Protein AF-F2J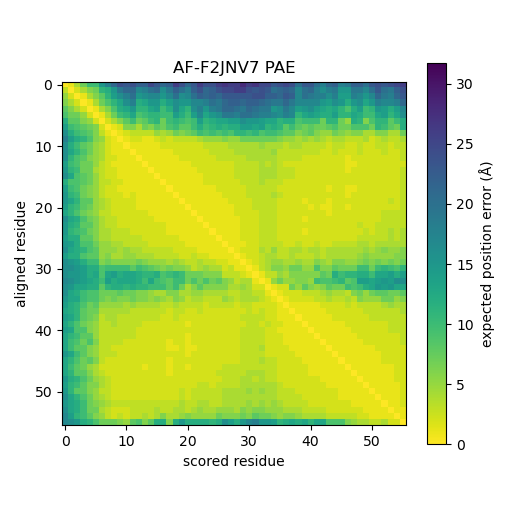NV7-F1 (afdb_monomer)

Nearest PDB structures (foldseek):
  2yxh-assembly1_B  TM=8.919E-01  e=2.203E+00  Thermotoga maritima MSB8
  6zw4-assembly1_H  TM=8.756E-01  e=8.592E+00  Nostoc punctiforme
  6zw4-assembly1_T  TM=8.756E-01  e=8.592E+00  Nostoc punctiforme
  6zw4-assembly1_GA  TM=8.756E-01  e=8.592E+00  Nostoc punctiforme

Secondary structure (DSSP, 8-state):
--------S-HHHHHHHHHHHHHHHHHHHHHT-HHHHHHHHHHHHHHHHHHHHHH-

Sequence (56 aa):
MGMKANVGGTKEQVERKIRILKSLIAADKNKGDSRSLEHHSKALNEHEKYLKEVWG

Foldseek 3Di:
DDDDPPLDDDLVVLVVLLVVLVVQLVVCVVVVVVVSNVVSVVSNVVSVVVSVVPPD

Structure (mmCIF, N/CA/C/O backbone):
data_AF-F2JNV7-F1
#
_entry.id   AF-F2JNV7-F1
#
loop_
_atom_site.group_PDB
_atom_site.id
_atom_site.type_symbol
_atom_site.label_atom_id
_atom_site.label_alt_id
_atom_site.label_comp_id
_atom_site.label_asym_id
_atom_site.label_entity_id
_atom_site.label_seq_id
_atom_site.pdbx_PDB_ins_code
_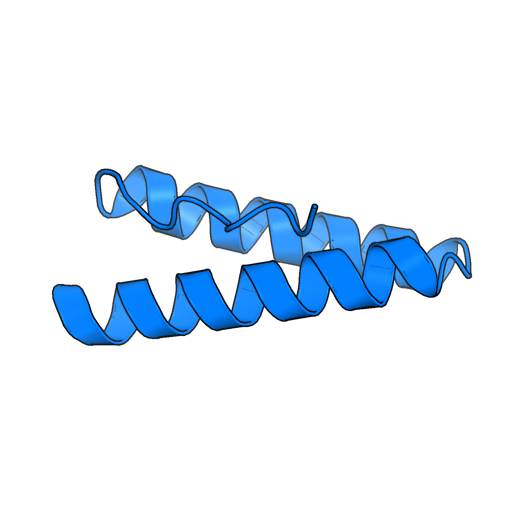atom_site.Cartn_x
_atom_site.Cartn_y
_atom_site.Cartn_z
_atom_site.occupancy
_atom_site.B_iso_or_equiv
_atom_site.auth_seq_id
_atom_site.auth_comp_id
_atom_site.auth_asym_id
_atom_site.auth_atom_id
_atom_site.pdbx_PDB_model_num
ATOM 1 N N . MET A 1 1 ? 3.036 19.914 -8.366 1.00 36.53 1 MET A N 1
ATOM 2 C CA . MET A 1 1 ? 1.899 19.680 -7.448 1.00 36.53 1 MET A CA 1
ATOM 3 C C . MET A 1 1 ? 1.879 18.200 -7.103 1.00 36.53 1 MET A C 1
ATOM 5 O O . MET A 1 1 ? 1.655 17.393 -7.993 1.00 36.53 1 MET A O 1
ATOM 9 N N . GLY A 1 2 ? 2.240 17.831 -5.870 1.00 45.09 2 GLY A N 1
ATOM 10 C CA . GLY A 1 2 ? 2.238 16.430 -5.440 1.00 45.09 2 GLY A CA 1
ATOM 11 C C . GLY A 1 2 ? 0.803 15.941 -5.278 1.00 45.09 2 GLY A C 1
ATOM 12 O O . GLY A 1 2 ? 0.031 16.566 -4.553 1.00 45.09 2 GLY A O 1
ATOM 13 N N . MET A 1 3 ? 0.436 14.865 -5.972 1.00 41.81 3 MET A N 1
ATOM 14 C CA . M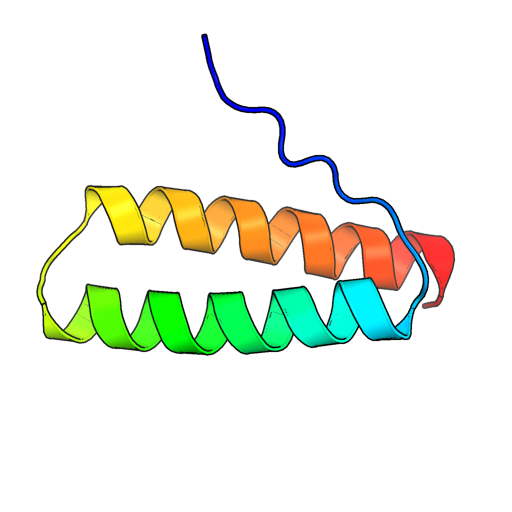ET A 1 3 ? -0.846 14.195 -5.763 1.00 41.81 3 MET A CA 1
ATOM 15 C C . MET A 1 3 ? -0.914 13.740 -4.299 1.00 41.81 3 MET A C 1
ATOM 17 O O . MET A 1 3 ? -0.153 12.873 -3.880 1.00 41.81 3 MET A O 1
ATOM 21 N N . LYS A 1 4 ? -1.796 14.355 -3.505 1.00 49.50 4 LYS A N 1
ATOM 22 C CA . LYS A 1 4 ? -2.201 13.806 -2.208 1.00 49.50 4 LYS A CA 1
ATOM 23 C C . LYS A 1 4 ? -3.021 12.558 -2.512 1.00 49.50 4 LYS A C 1
ATOM 25 O O . LYS A 1 4 ? -4.055 12.661 -3.174 1.00 49.50 4 LYS A O 1
ATOM 30 N N . ALA A 1 5 ? -2.569 11.390 -2.068 1.00 56.59 5 ALA A N 1
ATOM 31 C CA . ALA A 1 5 ? -3.413 10.210 -2.097 1.00 56.59 5 ALA A CA 1
ATOM 32 C C . ALA A 1 5 ? -4.628 10.507 -1.204 1.00 56.59 5 ALA A C 1
ATOM 34 O O . ALA A 1 5 ? -4.485 10.692 0.000 1.00 56.59 5 ALA A O 1
ATOM 35 N N . ASN A 1 6 ? -5.825 10.614 -1.786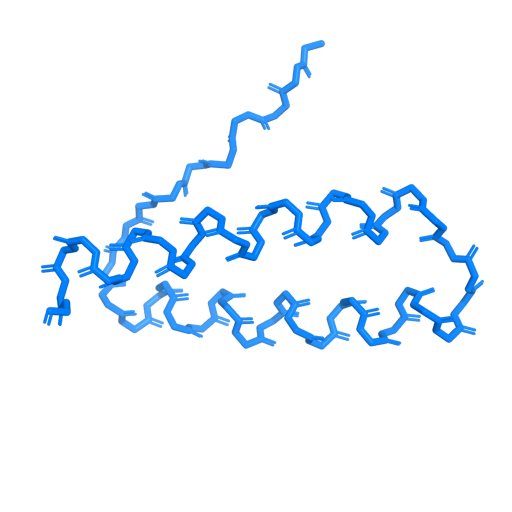 1.00 62.19 6 ASN A N 1
ATOM 36 C CA . ASN A 1 6 ? -7.058 10.637 -1.002 1.00 62.19 6 ASN A CA 1
ATOM 37 C C . ASN A 1 6 ? -7.250 9.236 -0.412 1.00 62.19 6 ASN A C 1
ATOM 39 O O . ASN A 1 6 ? -7.857 8.350 -1.028 1.00 62.19 6 ASN A O 1
ATOM 43 N N . VAL A 1 7 ? -6.659 9.029 0.763 1.00 66.94 7 VAL A N 1
ATOM 44 C CA . VAL A 1 7 ? -6.806 7.823 1.571 1.00 66.94 7 VAL A CA 1
ATOM 45 C C . VAL A 1 7 ? -8.132 7.936 2.320 1.00 66.94 7 VAL A C 1
ATOM 47 O O . VAL A 1 7 ? -8.200 8.389 3.453 1.00 66.94 7 VAL A O 1
ATOM 50 N N . GLY A 1 8 ? -9.219 7.638 1.617 1.00 71.50 8 GLY A N 1
ATOM 51 C CA . GLY A 1 8 ? -10.575 7.676 2.152 1.00 71.50 8 GLY A CA 1
ATOM 52 C C . GLY A 1 8 ? -11.469 6.677 1.425 1.00 71.50 8 GLY A C 1
ATOM 53 O O . GLY A 1 8 ? -11.178 6.285 0.288 1.00 71.50 8 GLY A O 1
ATOM 54 N N . GLY A 1 9 ? -12.534 6.243 2.097 1.00 84.06 9 GLY A N 1
ATOM 55 C CA . GLY A 1 9 ? -13.482 5.242 1.607 1.00 84.06 9 GLY A CA 1
ATOM 56 C C . GLY A 1 9 ? -13.874 4.237 2.689 1.00 84.06 9 GLY A C 1
ATOM 57 O O . GLY A 1 9 ? -13.482 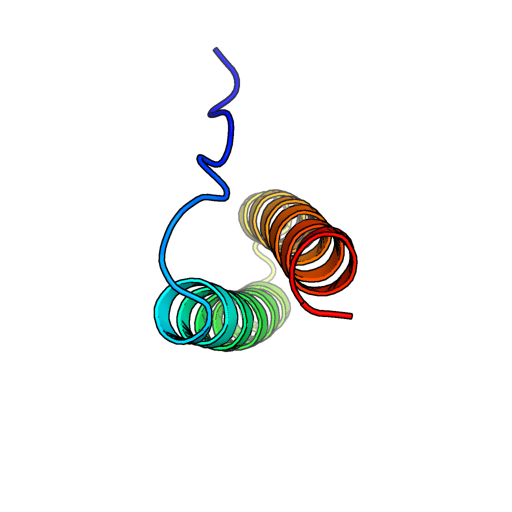4.359 3.846 1.00 84.06 9 GLY A O 1
ATOM 58 N N . THR A 1 10 ? -14.654 3.232 2.303 1.00 90.75 10 THR A N 1
ATOM 59 C CA . THR A 1 10 ? -14.999 2.088 3.162 1.00 90.75 10 THR A CA 1
ATOM 60 C C . THR A 1 10 ? -13.787 1.177 3.393 1.00 90.75 10 THR A C 1
ATOM 62 O O . THR A 1 10 ? -12.847 1.175 2.592 1.00 90.75 10 THR A O 1
ATOM 65 N N . LYS A 1 11 ? -13.821 0.358 4.455 1.00 89.88 11 LYS A N 1
ATOM 66 C CA . LYS A 1 11 ? -12.743 -0.589 4.791 1.00 89.88 11 LYS A CA 1
ATOM 67 C C . LYS A 1 11 ? -12.351 -1.464 3.594 1.00 89.88 11 LYS A C 1
ATOM 69 O O . LYS A 1 11 ? -11.181 -1.511 3.223 1.00 89.88 11 LYS A O 1
ATOM 74 N N . GLU A 1 12 ? -13.338 -2.049 2.913 1.00 91.88 12 GLU A N 1
ATOM 75 C CA . GLU A 1 12 ? -13.117 -2.878 1.721 1.00 91.88 12 GLU A CA 1
ATOM 76 C C . GLU A 1 12 ? -12.439 -2.121 0.573 1.00 91.88 12 GLU A C 1
ATOM 78 O O . GLU A 1 12 ? -11.574 -2.671 -0.111 1.00 91.88 12 GLU A O 1
ATOM 83 N N . GLN A 1 13 ? -12.791 -0.850 0.349 1.00 90.81 13 GLN A N 1
ATOM 84 C CA . GLN A 1 13 ? -12.150 -0.037 -0.688 1.00 90.81 13 GLN A CA 1
ATOM 85 C C . GLN A 1 13 ? -10.674 0.213 -0.368 1.00 90.81 13 GLN A 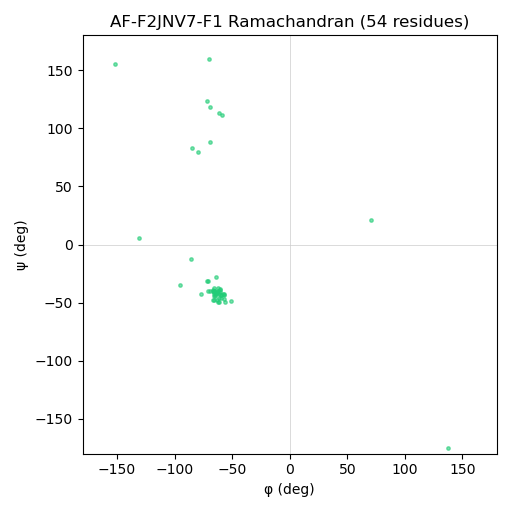C 1
ATOM 87 O O . GLN A 1 13 ? -9.832 0.134 -1.267 1.00 90.81 13 GLN A O 1
ATOM 92 N N . VAL A 1 14 ? -10.352 0.483 0.898 1.00 91.38 14 VAL A N 1
ATOM 93 C CA . VAL A 1 14 ? -8.972 0.683 1.359 1.00 91.38 14 VAL A CA 1
ATOM 94 C C . VAL A 1 14 ? -8.177 -0.617 1.234 1.00 91.38 14 VAL A C 1
ATOM 96 O O . VAL A 1 14 ? -7.106 -0.620 0.629 1.00 91.38 14 VAL A O 1
ATOM 99 N N . GLU A 1 15 ? -8.721 -1.744 1.694 1.00 92.00 15 GLU A N 1
ATOM 100 C CA . GLU A 1 15 ? -8.085 -3.063 1.574 1.00 92.00 15 GLU A CA 1
ATOM 101 C C . GLU A 1 15 ? -7.883 -3.489 0.115 1.00 92.00 15 GLU A C 1
ATOM 103 O O . GLU A 1 15 ? -6.858 -4.084 -0.237 1.00 92.00 15 GLU A O 1
ATOM 108 N N . ARG A 1 16 ? -8.839 -3.173 -0.765 1.00 93.88 16 ARG A N 1
ATOM 109 C CA . ARG A 1 16 ? -8.713 -3.409 -2.206 1.00 93.88 16 ARG A CA 1
ATOM 110 C C . ARG A 1 16 ? -7.591 -2.564 -2.807 1.00 93.88 16 ARG A C 1
ATOM 112 O O . ARG A 1 16 ? -6.789 -3.096 -3.572 1.00 93.88 16 ARG A O 1
ATOM 119 N N . LYS A 1 17 ? -7.496 -1.277 -2.454 1.00 92.12 17 LYS A N 1
ATOM 120 C CA . LYS A 1 17 ? -6.404 -0.400 -2.908 1.00 92.12 17 LYS A CA 1
ATOM 121 C C . LYS A 1 17 ? -5.038 -0.895 -2.430 1.00 92.12 17 LYS A C 1
ATOM 123 O O . LYS A 1 17 ? -4.114 -0.940 -3.235 1.00 92.12 17 LYS A O 1
ATOM 128 N N . ILE A 1 18 ? -4.923 -1.341 -1.178 1.00 93.31 18 ILE A N 1
ATOM 129 C CA . ILE A 1 18 ? -3.694 -1.943 -0.629 1.00 93.31 18 ILE A CA 1
ATOM 130 C C . ILE A 1 18 ? -3.260 -3.155 -1.464 1.00 93.31 18 ILE A C 1
ATOM 132 O O . ILE A 1 18 ? -2.095 -3.253 -1.848 1.00 93.31 18 ILE A O 1
ATOM 136 N N . ARG A 1 19 ? -4.193 -4.059 -1.798 1.00 95.44 19 ARG A N 1
ATOM 137 C CA . ARG A 1 19 ? -3.907 -5.223 -2.655 1.00 95.44 19 ARG A CA 1
ATOM 138 C C . ARG A 1 19 ? -3.404 -4.812 -4.040 1.00 95.44 19 ARG A C 1
ATOM 140 O O . ARG A 1 19 ? -2.393 -5.340 -4.492 1.00 95.44 19 ARG A O 1
ATOM 147 N N . ILE A 1 20 ? -4.061 -3.841 -4.678 1.00 94.88 20 ILE A N 1
ATOM 148 C CA . ILE A 1 20 ? -3.656 -3.326 -5.996 1.00 94.88 20 ILE A CA 1
ATOM 149 C C . ILE A 1 20 ? -2.252 -2.710 -5.936 1.00 94.88 20 ILE A C 1
ATOM 151 O O . ILE A 1 20 ? -1.414 -3.024 -6.777 1.00 94.88 20 ILE A O 1
ATOM 155 N N . LEU A 1 21 ? -1.967 -1.882 -4.927 1.00 93.94 21 LEU A N 1
ATOM 156 C CA . LEU A 1 21 ? -0.659 -1.243 -4.758 1.00 93.94 21 LEU A CA 1
ATOM 157 C C . LEU A 1 21 ? 0.458 -2.273 -4.552 1.00 93.94 21 LEU A C 1
ATOM 159 O O . LEU A 1 21 ? 1.513 -2.144 -5.165 1.00 93.94 21 LEU A O 1
ATOM 163 N N . LYS A 1 22 ? 0.219 -3.340 -3.778 1.00 94.50 22 LYS A N 1
ATOM 164 C CA . LYS A 1 22 ? 1.174 -4.455 -3.631 1.00 94.50 22 LYS A CA 1
ATOM 165 C C . LYS A 1 22 ? 1.481 -5.127 -4.976 1.00 94.50 22 LYS A C 1
ATOM 167 O O . LYS A 1 22 ? 2.650 -5.375 -5.273 1.00 94.50 22 LYS A O 1
ATOM 172 N N . SER A 1 23 ? 0.467 -5.368 -5.810 1.00 94.75 23 SER A N 1
ATOM 173 C CA . SER A 1 23 ? 0.657 -5.923 -7.159 1.00 94.75 23 SER A CA 1
ATOM 174 C C . SER A 1 23 ? 1.409 -4.973 -8.095 1.00 94.75 23 SER A C 1
ATOM 176 O O . SER A 1 23 ? 2.285 -5.421 -8.832 1.00 94.75 23 SER A O 1
ATOM 178 N N . LEU A 1 24 ? 1.112 -3.671 -8.054 1.00 92.81 24 LEU A N 1
ATOM 179 C CA . LEU A 1 24 ? 1.799 -2.667 -8.874 1.00 92.81 24 LEU A CA 1
ATOM 180 C C . LEU A 1 24 ? 3.271 -2.524 -8.482 1.00 92.81 24 LEU A C 1
ATOM 182 O O . LEU A 1 24 ? 4.127 -2.567 -9.353 1.00 92.81 24 LEU A O 1
ATOM 186 N N . ILE A 1 25 ? 3.583 -2.475 -7.184 1.00 92.50 25 ILE A N 1
ATOM 187 C CA . ILE A 1 25 ? 4.969 -2.460 -6.687 1.00 92.50 25 ILE A CA 1
ATOM 188 C C . ILE A 1 25 ? 5.732 -3.690 -7.187 1.00 92.50 25 ILE A C 1
ATOM 190 O O . ILE A 1 25 ? 6.877 -3.574 -7.618 1.00 92.50 25 ILE A O 1
ATOM 194 N N . ALA A 1 26 ? 5.114 -4.874 -7.152 1.00 91.44 26 ALA A N 1
ATOM 195 C CA . ALA A 1 26 ? 5.737 -6.083 -7.683 1.00 91.44 26 ALA A CA 1
ATOM 196 C C . ALA A 1 26 ? 5.989 -5.980 -9.198 1.00 91.44 26 ALA A C 1
ATOM 198 O O . ALA A 1 26 ? 7.052 -6.378 -9.673 1.00 91.44 26 ALA A O 1
ATOM 199 N N . ALA A 1 27 ? 5.049 -5.418 -9.962 1.00 91.00 27 ALA A N 1
ATOM 200 C CA . ALA A 1 27 ? 5.224 -5.186 -11.393 1.00 91.00 27 ALA A CA 1
ATOM 201 C C . ALA A 1 27 ? 6.334 -4.159 -11.689 1.00 91.00 27 ALA A C 1
ATOM 203 O O . ALA A 1 27 ? 7.160 -4.403 -12.567 1.00 91.00 27 ALA A O 1
ATOM 204 N N . ASP A 1 28 ? 6.404 -3.059 -10.938 1.00 89.75 28 ASP A N 1
ATOM 205 C CA . ASP A 1 28 ? 7.411 -2.007 -11.115 1.00 89.75 28 ASP A CA 1
ATOM 206 C C . ASP A 1 28 ? 8.819 -2.502 -10.789 1.00 89.75 28 ASP A C 1
ATOM 208 O O . ASP A 1 28 ? 9.754 -2.216 -11.537 1.00 89.75 28 ASP A O 1
ATOM 212 N N . LYS A 1 29 ? 8.970 -3.321 -9.734 1.00 87.88 29 LYS A N 1
ATOM 213 C CA . LYS A 1 29 ? 10.243 -3.996 -9.419 1.00 87.88 29 LYS A CA 1
ATOM 214 C C . LYS A 1 29 ? 10.735 -4.844 -10.586 1.00 87.88 29 LYS A C 1
ATOM 216 O O . LYS A 1 29 ? 11.919 -4.809 -10.894 1.00 87.88 29 LYS A O 1
ATOM 221 N N . ASN A 1 30 ? 9.833 -5.576 -11.241 1.00 85.88 30 ASN A N 1
ATOM 222 C CA . ASN A 1 30 ? 10.181 -6.407 -12.395 1.00 85.88 30 ASN A CA 1
ATOM 223 C C . ASN A 1 30 ? 10.527 -5.577 -13.640 1.00 85.88 30 ASN A C 1
ATOM 225 O O . ASN A 1 30 ? 11.342 -6.003 -14.451 1.00 85.88 30 ASN A O 1
ATOM 229 N N . LYS A 1 31 ? 9.914 -4.400 -13.803 1.00 87.12 31 LYS A N 1
ATOM 230 C CA . LYS A 1 31 ? 10.149 -3.502 -14.944 1.00 87.12 31 LYS A CA 1
ATOM 231 C C . LYS A 1 31 ? 11.343 -2.562 -14.758 1.00 87.12 31 LYS A C 1
ATOM 233 O O . LYS A 1 31 ? 11.754 -1.932 -15.726 1.00 87.12 31 LYS A O 1
ATOM 238 N N . GLY A 1 32 ? 11.879 -2.445 -13.542 1.00 83.12 32 GLY A N 1
ATOM 239 C CA . GLY A 1 32 ? 12.916 -1.466 -13.210 1.00 83.12 32 GLY A CA 1
ATOM 240 C C . GLY A 1 32 ? 12.409 -0.017 -13.187 1.00 83.12 32 GLY A C 1
ATOM 241 O O . GLY A 1 32 ? 13.207 0.909 -13.322 1.00 83.12 32 GLY A O 1
ATOM 242 N N . ASP A 1 33 ? 11.098 0.203 -13.030 1.00 82.94 33 ASP A N 1
ATOM 243 C CA . ASP A 1 33 ? 10.509 1.549 -12.979 1.00 82.94 33 ASP A CA 1
ATOM 244 C C . ASP A 1 33 ? 10.580 2.118 -11.553 1.00 82.94 33 ASP A C 1
ATOM 246 O O . ASP A 1 33 ? 9.640 2.034 -10.757 1.00 82.94 33 ASP A O 1
ATOM 250 N N . SER A 1 34 ? 11.735 2.694 -11.214 1.00 79.44 34 SER A N 1
ATOM 251 C CA . SER A 1 34 ? 12.027 3.210 -9.871 1.00 79.44 34 SER A CA 1
ATOM 252 C C . SER A 1 34 ? 11.124 4.372 -9.446 1.00 79.44 34 SER A C 1
ATOM 254 O O . SER A 1 34 ? 10.872 4.548 -8.255 1.00 79.44 34 SER A O 1
ATOM 256 N N . ARG A 1 35 ? 10.611 5.168 -10.395 1.00 82.12 35 ARG A N 1
ATOM 257 C CA . ARG A 1 35 ? 9.775 6.340 -10.085 1.00 82.12 35 ARG A CA 1
ATOM 258 C C . ARG A 1 35 ? 8.355 5.920 -9.721 1.00 82.12 35 ARG A C 1
ATOM 260 O O . ARG A 1 35 ? 7.788 6.444 -8.760 1.00 82.12 35 ARG A O 1
ATOM 267 N N . SER A 1 36 ? 7.797 4.970 -10.468 1.00 85.88 36 SER A N 1
ATOM 268 C CA . SER A 1 36 ? 6.487 4.381 -10.176 1.00 85.88 36 SER A CA 1
ATOM 269 C C . SER A 1 36 ? 6.529 3.578 -8.876 1.00 85.88 36 SER A C 1
ATOM 271 O O . SER A 1 36 ? 5.636 3.721 -8.037 1.00 85.88 36 SER A O 1
ATOM 273 N N . LEU A 1 37 ? 7.630 2.857 -8.637 1.00 89.88 37 LEU A N 1
ATOM 274 C CA . LEU A 1 37 ? 7.868 2.115 -7.401 1.00 89.88 37 LEU A CA 1
ATOM 275 C C . LEU A 1 37 ? 7.790 3.011 -6.156 1.00 89.88 37 LEU A C 1
ATOM 277 O O . LEU A 1 37 ? 7.094 2.676 -5.196 1.00 89.88 37 LEU A O 1
ATOM 281 N N . GLU A 1 38 ? 8.493 4.146 -6.164 1.00 90.94 38 GLU A N 1
ATOM 282 C CA . GLU A 1 38 ? 8.535 5.064 -5.021 1.00 90.94 38 GLU A CA 1
ATOM 283 C C . GLU A 1 38 ? 7.143 5.648 -4.730 1.00 90.94 38 GLU A C 1
ATOM 285 O O . GLU A 1 38 ? 6.693 5.696 -3.581 1.00 90.94 38 GLU A O 1
ATOM 290 N N . HIS A 1 39 ? 6.408 6.008 -5.787 1.00 91.19 39 HIS A N 1
ATOM 291 C CA . HIS A 1 39 ? 5.057 6.543 -5.671 1.00 91.19 39 HIS A CA 1
ATOM 292 C C . HIS A 1 39 ? 4.063 5.505 -5.131 1.00 91.19 39 HIS A C 1
ATOM 294 O O . HIS A 1 39 ? 3.328 5.793 -4.181 1.00 91.19 39 HIS A O 1
ATOM 300 N N . HIS A 1 40 ? 4.065 4.283 -5.672 1.00 92.75 40 HIS A N 1
ATOM 301 C CA . HIS A 1 40 ? 3.195 3.210 -5.192 1.00 92.75 40 HIS A CA 1
ATOM 302 C C . HIS A 1 40 ? 3.547 2.775 -3.768 1.00 92.75 40 HIS A C 1
ATOM 304 O O . HIS A 1 40 ? 2.642 2.525 -2.973 1.00 92.75 40 HIS A O 1
ATOM 310 N N . SER A 1 41 ? 4.835 2.738 -3.409 1.00 91.94 41 SER A N 1
ATOM 311 C CA . SER A 1 41 ? 5.278 2.410 -2.050 1.00 91.94 41 SER A CA 1
ATOM 312 C C . SER A 1 41 ? 4.805 3.447 -1.032 1.00 91.94 41 SER A C 1
ATOM 314 O O . SER A 1 41 ? 4.320 3.081 0.039 1.00 91.94 41 SER A O 1
ATOM 316 N N . LYS A 1 42 ? 4.889 4.741 -1.364 1.00 91.94 42 LYS A N 1
ATOM 317 C CA . LYS A 1 42 ? 4.365 5.804 -0.500 1.00 91.94 42 LYS A CA 1
ATOM 318 C C . LYS A 1 42 ? 2.851 5.686 -0.332 1.00 91.94 42 LYS A C 1
ATOM 320 O O . LYS A 1 42 ? 2.365 5.693 0.797 1.00 91.94 42 LYS A O 1
ATOM 325 N N . ALA A 1 43 ? 2.124 5.504 -1.435 1.00 91.44 43 ALA A N 1
ATOM 326 C CA . ALA A 1 43 ? 0.675 5.335 -1.403 1.00 91.44 43 ALA A CA 1
ATOM 327 C C . ALA A 1 43 ? 0.255 4.104 -0.583 1.00 91.44 43 ALA A C 1
ATOM 329 O O . ALA A 1 43 ? -0.735 4.169 0.146 1.00 91.44 43 ALA A O 1
ATOM 330 N N . LEU A 1 44 ? 1.003 2.997 -0.674 1.00 94.19 44 LEU A N 1
ATOM 331 C CA . LEU A 1 44 ? 0.744 1.784 0.099 1.00 94.19 44 LEU A CA 1
ATOM 332 C C . LEU A 1 44 ? 0.851 2.065 1.598 1.00 94.19 44 LEU A C 1
ATOM 334 O O . LEU A 1 44 ? -0.079 1.758 2.340 1.00 94.19 44 LEU A O 1
ATOM 338 N N . ASN A 1 45 ? 1.943 2.708 2.015 1.00 93.81 45 ASN A N 1
ATOM 339 C CA . ASN A 1 45 ? 2.178 3.047 3.413 1.00 93.81 45 ASN A CA 1
ATOM 340 C C . ASN A 1 45 ? 1.083 3.965 3.980 1.00 93.81 45 ASN A C 1
ATOM 342 O O . ASN A 1 45 ? 0.622 3.757 5.100 1.00 93.81 45 ASN A O 1
ATOM 346 N N . GLU A 1 46 ? 0.626 4.958 3.211 1.00 93.62 46 GLU A N 1
ATOM 347 C CA . GLU A 1 4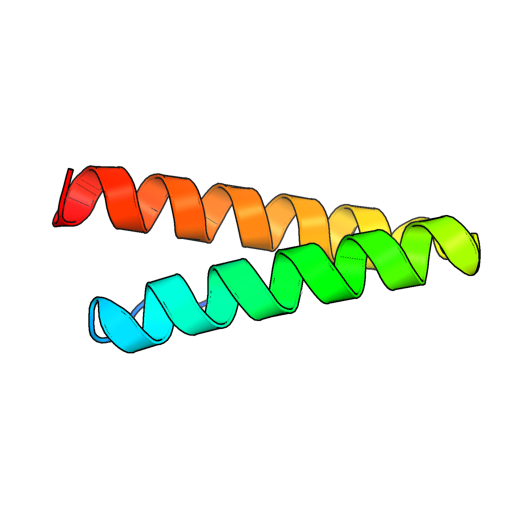6 ? -0.469 5.833 3.648 1.00 93.62 46 GLU A CA 1
ATOM 348 C C . GLU A 1 46 ? -1.795 5.064 3.813 1.00 93.62 46 GLU A C 1
ATOM 350 O O . GLU A 1 46 ? -2.498 5.277 4.800 1.00 93.62 46 GLU A O 1
ATOM 355 N N . HIS A 1 47 ? -2.121 4.128 2.909 1.00 92.19 47 HIS A N 1
ATOM 356 C CA . HIS A 1 47 ? -3.334 3.304 3.033 1.00 92.19 47 HIS A CA 1
ATOM 357 C C . HIS A 1 47 ? -3.257 2.299 4.187 1.00 92.19 47 HIS A C 1
ATOM 359 O O . HIS A 1 47 ? -4.252 2.123 4.888 1.00 92.19 47 HIS A O 1
ATOM 365 N N . GLU A 1 48 ? -2.109 1.653 4.414 1.00 92.94 48 GLU A N 1
ATOM 366 C CA . GLU A 1 48 ? -1.924 0.731 5.546 1.00 92.94 48 GLU A CA 1
ATOM 367 C C . GLU A 1 48 ? -1.996 1.470 6.887 1.00 92.94 48 GLU A C 1
ATOM 369 O O . GLU A 1 48 ? -2.637 0.984 7.821 1.00 92.94 48 GLU A O 1
ATOM 374 N N . LYS A 1 49 ? -1.419 2.677 6.967 1.00 92.75 49 LYS A N 1
ATOM 375 C CA . LYS A 1 49 ? -1.534 3.529 8.153 1.00 92.75 49 LYS A CA 1
ATOM 376 C C . LYS A 1 49 ? -2.990 3.918 8.419 1.00 92.75 49 LYS A C 1
ATOM 378 O O . LYS A 1 49 ? -3.465 3.706 9.528 1.00 92.75 49 LYS A O 1
ATOM 383 N N . TYR A 1 50 ? -3.709 4.401 7.405 1.00 90.25 50 TYR A N 1
ATOM 384 C CA . TYR A 1 50 ? -5.125 4.754 7.539 1.00 90.25 50 TYR A CA 1
ATOM 385 C C . TYR A 1 50 ? -5.989 3.558 7.952 1.00 90.25 50 TYR A C 1
ATOM 387 O O . TYR A 1 50 ? -6.827 3.683 8.841 1.00 90.25 50 TYR A O 1
ATOM 395 N N . LEU A 1 51 ? -5.761 2.383 7.349 1.00 91.31 51 LEU A N 1
ATOM 396 C CA . LEU A 1 51 ? -6.490 1.166 7.703 1.00 91.31 51 LEU A CA 1
ATOM 397 C C . LEU A 1 51 ? -6.314 0.833 9.192 1.00 91.31 51 LEU A C 1
ATOM 399 O O . LEU A 1 51 ? -7.288 0.499 9.862 1.00 91.31 51 LEU A O 1
ATOM 403 N N . LYS A 1 52 ? -5.084 0.962 9.701 1.00 91.62 52 LYS A N 1
ATOM 404 C CA . LYS A 1 52 ? -4.747 0.724 11.107 1.00 91.62 52 LYS A CA 1
ATOM 405 C C . LYS A 1 52 ? -5.297 1.800 12.046 1.00 91.62 52 LYS A C 1
ATOM 407 O O . LYS A 1 52 ? -5.740 1.463 13.128 1.00 91.62 52 LYS A O 1
ATOM 412 N N . GLU A 1 53 ? -5.267 3.074 11.665 1.00 92.38 53 GLU A N 1
ATOM 413 C CA . GLU A 1 53 ? -5.767 4.170 12.512 1.00 92.38 53 GLU A CA 1
ATOM 414 C C . GLU A 1 53 ? -7.299 4.184 12.628 1.00 92.38 53 GLU A C 1
ATOM 416 O O . GLU A 1 53 ? -7.824 4.595 13.657 1.00 92.38 53 GLU A O 1
ATOM 421 N N . VAL A 1 54 ? -8.018 3.751 11.586 1.00 89.69 54 VAL A N 1
ATOM 422 C CA . VAL A 1 54 ? -9.492 3.786 11.555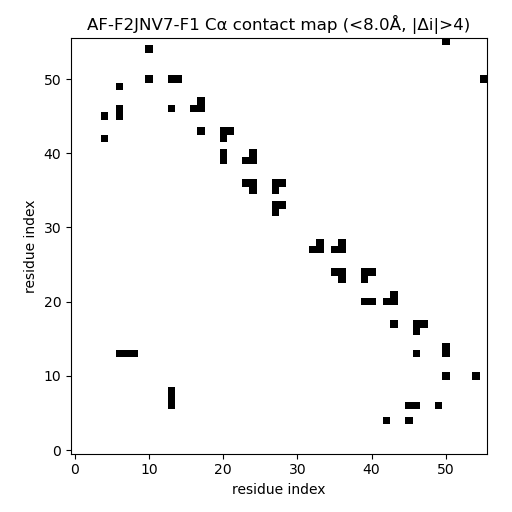 1.00 89.69 54 VAL A CA 1
ATOM 423 C C . VAL A 1 54 ? -10.127 2.458 11.980 1.00 89.69 54 VAL A C 1
ATOM 425 O O . VAL A 1 54 ? -11.199 2.469 12.582 1.00 89.69 54 VAL A O 1
ATOM 428 N N . TRP A 1 55 ? -9.505 1.316 11.658 1.00 89.06 55 TRP A N 1
ATOM 429 C CA . TRP A 1 55 ? -10.077 -0.022 11.892 1.00 89.06 55 TRP A CA 1
ATOM 430 C C . TRP A 1 55 ? -9.131 -1.022 12.580 1.00 89.06 55 TRP A C 1
ATOM 432 O O . TRP A 1 55 ? -9.484 -2.204 12.647 1.00 89.06 55 TRP A O 1
ATOM 442 N N . GLY A 1 56 ? -7.936 -0.600 13.005 1.00 78.44 56 GLY A N 1
ATOM 443 C CA . GLY A 1 56 ? -6.987 -1.419 13.773 1.00 78.44 56 GLY A CA 1
ATOM 444 C C . GLY A 1 56 ? -7.163 -1.249 15.273 1.00 78.44 56 GLY A C 1
ATOM 445 O O . GLY A 1 56 ? -6.789 -2.208 15.981 1.00 78.44 56 GLY A O 1
#

Organism: Cellulosilyticum lentocellum (strain ATCC 49066 / DSM 5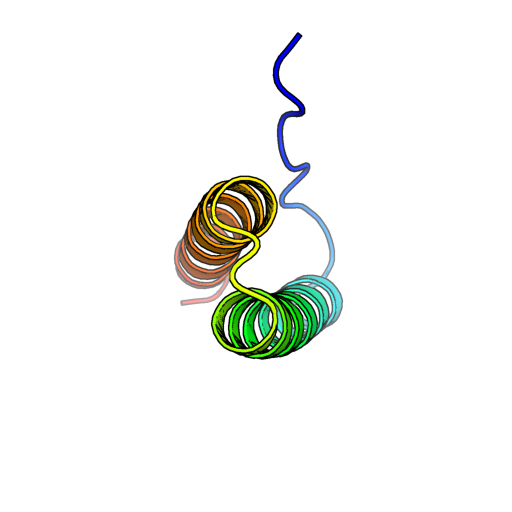427 / NCIMB 11756 / RHM5) (NCBI:txid642492)

Radius of gyration: 11.67 Å; Cα contacts (8 Å, |Δi|>4): 35; chains: 1; bounding box: 28×26×29 Å

Mean predicted aligned error: 5.4 Å

Solvent-accessible surface area (backbone atoms only — not comparable to full-atom values): 3297 Å² total; per-residue (Å²): 134,83,83,75,76,81,79,75,76,54,71,68,58,48,54,50,49,43,53,51,30,56,53,49,35,55,52,23,64,74,69,68,38,64,71,60,28,53,52,34,51,52,52,35,53,53,40,57,49,48,47,43,76,78,76,99

pLDDT: mean 85.14, std 14.04, range [36.53, 95.44]